Protein AF-A0A1Z4N665-F1 (afdb_monomer_lite)

Foldseek 3Di:
DDDDDPDDDDWDDDDLATKDKDWDWDWDWDDDPDTKTWTAIWIWICHNNDIDTDGDDIDID

Organism: NCBI:txid231146

Structure (mmCIF, N/CA/C/O backbone):
data_AF-A0A1Z4N665-F1
#
_entry.id   AF-A0A1Z4N665-F1
#
loop_
_atom_site.group_PDB
_atom_site.id
_atom_site.type_symbol
_atom_site.label_atom_id
_atom_site.label_alt_id
_atom_site.label_comp_id
_atom_site.label_asym_id
_atom_site.label_entity_id
_atom_site.label_seq_id
_atom_site.pdbx_PDB_ins_code
_atom_site.Cartn_x
_atom_site.Cartn_y
_atom_site.Cartn_z
_atom_site.occupancy
_atom_site.B_iso_or_equiv
_atom_site.auth_seq_id
_atom_site.auth_comp_id
_atom_site.auth_asym_id
_atom_site.auth_atom_id
_atom_site.pdbx_PDB_model_num
ATOM 1 N N . MET A 1 1 ? 5.312 12.393 20.856 1.00 54.88 1 MET A N 1
ATOM 2 C CA . MET A 1 1 ? 4.491 11.309 20.280 1.00 54.88 1 MET A CA 1
ATOM 3 C C . MET A 1 1 ? 4.932 11.169 18.832 1.00 54.88 1 MET A C 1
ATOM 5 O O . MET A 1 1 ? 4.713 12.092 18.060 1.00 54.88 1 MET A O 1
ATOM 9 N N . GLU A 1 2 ? 5.689 10.126 18.499 1.00 71.88 2 GLU A N 1
ATOM 10 C CA . GLU A 1 2 ? 6.208 9.935 17.138 1.00 71.88 2 GLU A CA 1
ATOM 11 C C . GLU A 1 2 ? 5.173 9.187 16.293 1.00 71.88 2 GLU A C 1
ATOM 13 O O . GLU A 1 2 ? 4.654 8.156 16.714 1.00 71.88 2 GLU A O 1
ATOM 18 N N . THR A 1 3 ? 4.859 9.707 15.108 1.00 74.69 3 THR A N 1
ATOM 19 C CA . THR A 1 3 ? 4.005 9.012 14.136 1.00 74.69 3 THR A CA 1
ATOM 20 C C . THR A 1 3 ? 4.886 8.1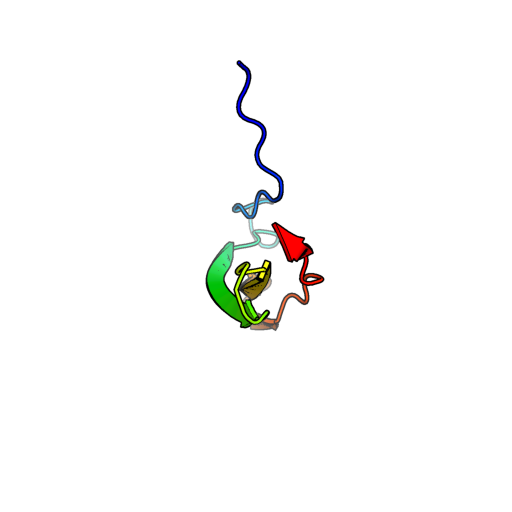25 13.263 1.00 74.69 3 THR A C 1
ATOM 22 O O . THR A 1 3 ? 5.792 8.626 12.598 1.00 74.69 3 THR A O 1
ATOM 25 N N . ARG A 1 4 ? 4.626 6.813 13.243 1.00 86.94 4 ARG A N 1
ATOM 26 C CA . ARG A 1 4 ? 5.256 5.867 12.308 1.00 86.94 4 ARG A CA 1
ATOM 27 C C . ARG A 1 4 ? 4.249 5.435 11.250 1.00 86.94 4 ARG A C 1
ATOM 29 O O . ARG A 1 4 ? 3.123 5.076 11.577 1.00 86.94 4 ARG A O 1
ATOM 36 N N . SER A 1 5 ? 4.676 5.440 9.990 1.00 88.06 5 SER A N 1
ATOM 37 C CA . SER A 1 5 ? 3.911 4.799 8.920 1.00 88.06 5 SER A CA 1
ATOM 38 C C . SER A 1 5 ? 3.962 3.280 9.098 1.00 88.06 5 SER A C 1
ATOM 40 O O . SER A 1 5 ? 5.049 2.725 9.252 1.00 88.06 5 SER A O 1
ATOM 42 N N . GLN A 1 6 ? 2.804 2.616 9.074 1.00 89.12 6 GLN A N 1
ATOM 43 C CA . GLN A 1 6 ? 2.728 1.150 9.094 1.00 89.12 6 GLN A CA 1
ATOM 44 C C . GLN A 1 6 ? 3.080 0.534 7.731 1.00 89.12 6 GLN A C 1
ATOM 46 O O . GLN A 1 6 ? 3.623 -0.565 7.673 1.00 89.12 6 GLN A O 1
ATOM 51 N N . LEU A 1 7 ? 2.809 1.252 6.635 1.00 92.25 7 LEU A N 1
ATOM 52 C CA . LEU A 1 7 ? 3.084 0.804 5.273 1.00 92.25 7 LEU A CA 1
ATOM 53 C C . LEU A 1 7 ? 3.429 1.997 4.378 1.00 92.25 7 LEU A C 1
ATOM 55 O O . LEU A 1 7 ? 2.660 2.950 4.256 1.00 92.25 7 LEU A O 1
ATOM 59 N N . PHE A 1 8 ? 4.576 1.924 3.705 1.00 92.75 8 PHE A N 1
ATOM 60 C CA . PHE A 1 8 ? 4.992 2.910 2.711 1.00 92.75 8 PHE A CA 1
ATOM 61 C C . PHE A 1 8 ? 5.063 2.267 1.324 1.00 92.75 8 PHE A C 1
ATOM 63 O O . PHE A 1 8 ? 5.857 1.357 1.088 1.00 92.75 8 PHE A O 1
ATOM 70 N N . ILE A 1 9 ? 4.244 2.766 0.396 1.00 93.31 9 ILE A N 1
ATOM 71 C CA . ILE A 1 9 ? 4.251 2.362 -1.012 1.00 93.31 9 ILE A CA 1
ATOM 72 C C . ILE A 1 9 ? 4.646 3.583 -1.835 1.00 93.31 9 ILE A C 1
ATOM 74 O O . ILE A 1 9 ? 3.900 4.555 -1.928 1.00 93.31 9 ILE A O 1
ATOM 78 N N . GLY A 1 10 ? 5.833 3.529 -2.430 1.00 93.38 10 GLY A N 1
ATOM 79 C CA . GLY A 1 10 ? 6.391 4.620 -3.217 1.00 93.38 10 GLY A CA 1
ATOM 80 C C . GLY A 1 10 ? 7.103 4.113 -4.461 1.00 93.38 10 GLY A C 1
ATOM 81 O O . GLY A 1 10 ? 7.403 2.928 -4.600 1.00 93.38 10 GLY A O 1
ATOM 82 N N . ARG A 1 11 ? 7.379 5.035 -5.383 1.00 95.06 11 ARG A N 1
ATOM 83 C CA . ARG A 1 11 ? 8.159 4.748 -6.593 1.00 95.06 11 ARG A CA 1
ATOM 84 C C . ARG A 1 11 ? 9.576 4.333 -6.215 1.00 95.06 11 ARG A C 1
ATOM 86 O O . ARG A 1 11 ? 10.182 4.934 -5.332 1.00 95.06 11 ARG A O 1
ATOM 93 N N . SER A 1 12 ? 10.126 3.375 -6.946 1.00 95.19 12 SER A N 1
ATOM 94 C CA . SER A 1 12 ? 11.491 2.893 -6.740 1.00 95.19 12 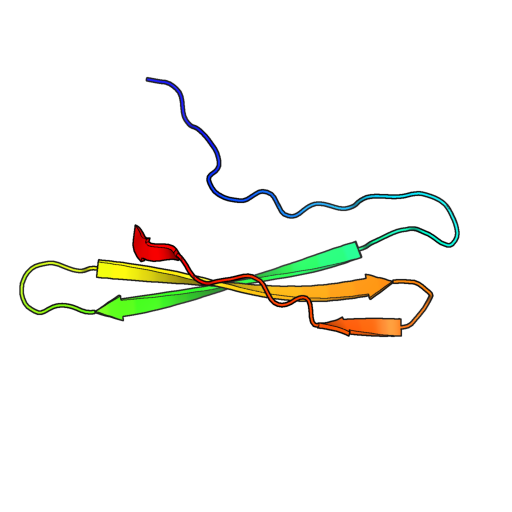SER A CA 1
ATOM 95 C C . SER A 1 12 ? 12.151 2.508 -8.068 1.00 95.19 12 SER A C 1
ATOM 97 O O . SER A 1 12 ? 11.509 2.460 -9.123 1.00 95.19 12 SER A O 1
ATOM 99 N N . GLY A 1 13 ? 13.465 2.283 -8.034 1.00 95.12 13 GLY A N 1
ATOM 100 C CA . GLY A 1 13 ? 14.250 1.916 -9.212 1.00 95.12 13 GLY A CA 1
ATOM 101 C C . GLY A 1 13 ? 14.488 3.061 -10.207 1.00 95.12 13 GLY A C 1
ATOM 102 O O . GLY A 1 13 ? 14.063 4.204 -10.020 1.00 95.12 13 GLY A O 1
ATOM 103 N N . GLN A 1 14 ? 15.217 2.750 -11.280 1.00 94.19 14 GLN A N 1
ATOM 104 C CA . GLN A 1 14 ? 15.685 3.708 -12.289 1.00 94.19 14 GLN A CA 1
ATOM 105 C C . GLN A 1 14 ? 15.614 3.108 -13.700 1.00 94.19 14 GLN A C 1
ATOM 107 O O . GLN A 1 14 ? 15.578 1.891 -13.868 1.00 94.19 14 GLN A O 1
ATOM 112 N N . GLY A 1 15 ? 15.587 3.965 -14.726 1.00 93.12 15 GLY A N 1
ATOM 113 C CA . GLY A 1 15 ? 15.584 3.537 -16.131 1.00 93.12 15 GLY A CA 1
ATOM 114 C C . GLY A 1 15 ? 14.433 2.584 -16.486 1.00 93.12 15 GLY A C 1
ATOM 115 O O . GLY A 1 15 ? 13.271 2.843 -16.155 1.00 93.12 15 GLY A O 1
ATOM 116 N N . SER A 1 16 ? 14.765 1.481 -17.164 1.00 90.56 16 SER A N 1
ATOM 117 C CA . SER A 1 16 ? 13.837 0.388 -17.499 1.00 90.56 16 SER A CA 1
ATOM 118 C C . SER A 1 16 ? 13.349 -0.388 -16.270 1.00 90.56 16 SER A C 1
ATOM 120 O O . SER A 1 16 ? 12.264 -0.964 -16.319 1.00 90.56 16 SER A O 1
ATOM 122 N N . ASN A 1 17 ? 14.089 -0.330 -15.158 1.00 93.75 17 ASN A N 1
ATOM 123 C CA . ASN A 1 17 ? 13.779 -0.983 -13.887 1.00 93.75 17 ASN A CA 1
ATOM 124 C C . ASN A 1 17 ? 12.952 -0.094 -12.935 1.00 93.75 17 ASN A C 1
ATOM 126 O O . ASN A 1 17 ? 13.020 -0.230 -11.717 1.00 93.75 17 ASN A O 1
ATOM 130 N N . LYS A 1 18 ? 12.239 0.907 -13.463 1.00 96.25 18 LYS A N 1
ATOM 131 C CA . LYS A 1 18 ? 11.448 1.840 -12.652 1.00 96.25 18 LYS A CA 1
ATOM 132 C C . LYS A 1 18 ? 10.092 1.230 -12.293 1.00 96.25 18 LYS A C 1
ATOM 134 O O . LYS A 1 18 ? 9.290 0.970 -13.191 1.00 96.25 18 LYS A O 1
ATOM 139 N N . HIS A 1 19 ? 9.827 1.123 -10.996 1.00 96.56 19 HIS A N 1
ATOM 140 C CA . HIS A 1 19 ? 8.567 0.680 -10.407 1.00 96.56 19 HIS A CA 1
ATOM 141 C C . HIS A 1 19 ? 7.668 1.884 -10.125 1.00 96.56 19 HIS A C 1
ATOM 143 O O . HIS A 1 19 ? 8.086 2.872 -9.505 1.00 96.56 19 HIS A O 1
ATOM 149 N N . ARG A 1 20 ? 6.433 1.837 -10.627 1.00 96.50 20 ARG A N 1
ATOM 150 C CA . ARG A 1 20 ? 5.448 2.913 -10.472 1.00 96.50 20 ARG A CA 1
ATOM 151 C C . ARG A 1 20 ? 4.162 2.328 -9.885 1.00 96.50 20 ARG A C 1
ATOM 153 O O . ARG A 1 20 ? 3.302 1.917 -10.663 1.00 96.50 20 ARG A O 1
A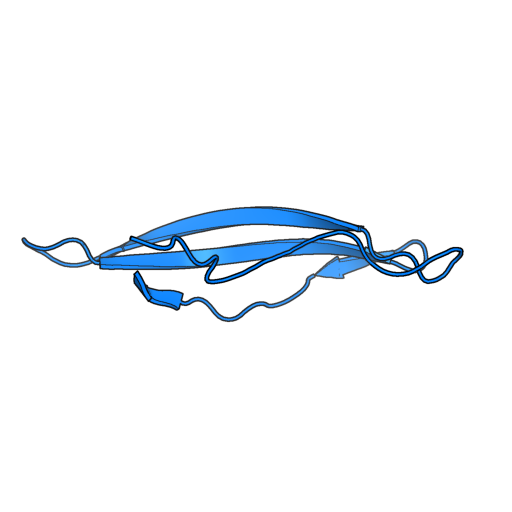TOM 160 N N . PRO A 1 21 ? 4.048 2.263 -8.549 1.00 97.19 21 PRO A N 1
ATOM 161 C CA . PRO A 1 21 ? 2.838 1.781 -7.907 1.00 97.19 21 PRO A CA 1
ATOM 162 C C . PRO A 1 21 ? 1.738 2.844 -7.961 1.00 97.19 21 PRO A C 1
ATOM 164 O O . PRO A 1 21 ? 1.987 4.032 -7.742 1.00 97.19 21 PRO A O 1
ATOM 167 N N . TYR A 1 22 ? 0.524 2.388 -8.226 1.00 96.88 22 TYR A N 1
ATOM 168 C CA . TYR A 1 22 ? -0.726 3.122 -8.137 1.00 96.88 22 TYR A CA 1
ATOM 169 C C . TYR A 1 22 ? -1.551 2.420 -7.071 1.00 96.88 22 TYR A C 1
ATOM 171 O O . TYR A 1 22 ? -1.946 1.267 -7.249 1.00 96.88 22 TYR A O 1
ATOM 179 N N . SER A 1 23 ? -1.737 3.089 -5.938 1.00 95.00 23 SER A N 1
ATOM 180 C CA . SER A 1 23 ? -2.376 2.501 -4.771 1.00 95.00 23 SER A CA 1
ATOM 181 C C . SER A 1 23 ? -3.718 3.151 -4.469 1.00 95.00 23 SER A C 1
ATOM 183 O O . SER A 1 23 ? -3.911 4.355 -4.644 1.00 95.00 23 SER A O 1
ATOM 185 N N . CYS A 1 24 ? -4.637 2.343 -3.958 1.00 95.75 24 CYS A N 1
ATOM 186 C CA . CYS A 1 24 ? -5.801 2.807 -3.223 1.00 95.75 24 CYS A CA 1
ATOM 187 C C . CYS A 1 24 ? -5.986 1.949 -1.965 1.00 95.75 24 CYS A C 1
ATOM 189 O O . CYS A 1 24 ? -5.309 0.935 -1.771 1.00 95.75 24 CYS A O 1
ATOM 191 N N . LEU A 1 25 ? -6.877 2.389 -1.081 1.00 95.75 25 LEU A N 1
ATOM 192 C CA . LEU A 1 25 ? -7.212 1.671 0.141 1.00 95.75 25 LEU A CA 1
ATOM 193 C C . LEU A 1 25 ? -8.666 1.231 0.077 1.00 95.75 25 LEU A C 1
ATOM 195 O O . LEU A 1 25 ? -9.558 2.043 -0.170 1.00 95.75 25 LEU A O 1
ATOM 199 N N . ARG A 1 26 ? -8.902 -0.044 0.370 1.00 97.12 26 ARG A N 1
ATOM 200 C CA . ARG A 1 26 ? -10.205 -0.532 0.804 1.00 97.12 26 ARG A CA 1
ATOM 201 C C . ARG A 1 26 ? -10.138 -0.738 2.311 1.00 97.12 26 ARG A C 1
ATOM 203 O O . ARG A 1 26 ? -9.224 -1.395 2.797 1.00 97.12 26 ARG A O 1
ATOM 210 N N . ILE A 1 27 ? -11.095 -0.187 3.045 1.00 96.62 27 ILE A N 1
ATOM 211 C CA . ILE A 1 27 ? -11.201 -0.386 4.492 1.00 96.62 27 ILE A CA 1
ATOM 212 C C . ILE A 1 27 ? -12.473 -1.182 4.743 1.00 96.62 27 ILE A C 1
ATOM 214 O O . ILE A 1 27 ? -1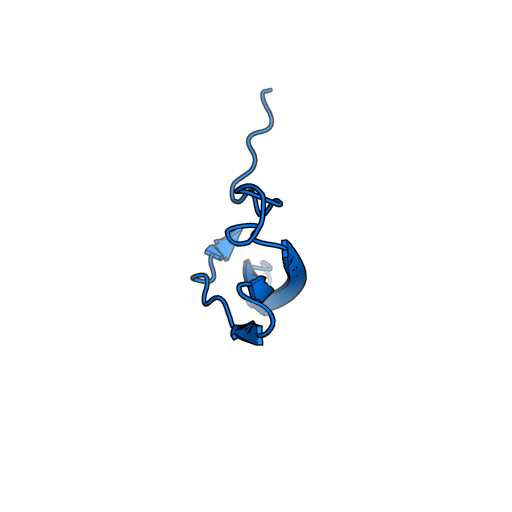3.568 -0.696 4.464 1.00 96.62 27 ILE A O 1
ATOM 218 N N . ASP A 1 28 ? 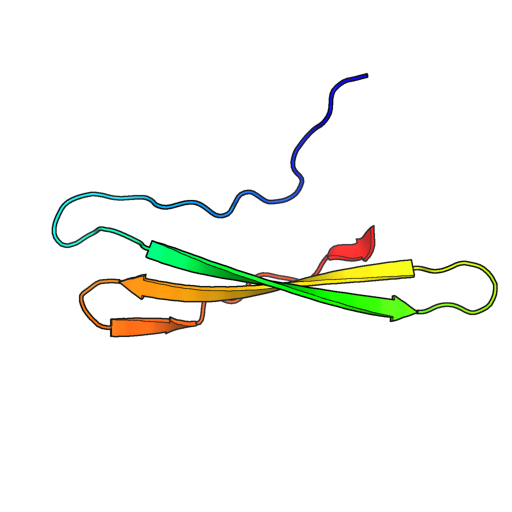-12.327 -2.405 5.247 1.00 96.50 28 ASP A N 1
ATOM 219 C CA . ASP A 1 28 ? -13.473 -3.157 5.748 1.00 96.50 28 ASP A CA 1
ATOM 220 C C . ASP A 1 28 ? -13.690 -2.785 7.218 1.00 96.50 28 ASP A C 1
ATOM 222 O O . ASP A 1 28 ? -12.759 -2.848 8.023 1.00 96.50 28 ASP A O 1
ATOM 226 N N . VAL A 1 29 ? -14.923 -2.431 7.575 1.00 95.19 29 VAL A N 1
ATOM 227 C CA . VAL A 1 29 ? -15.318 -2.147 8.960 1.00 95.19 29 VAL A CA 1
ATOM 228 C C . VAL A 1 29 ? -16.092 -3.341 9.501 1.00 95.19 29 VAL A C 1
ATOM 230 O O . VAL A 1 29 ? -17.029 -3.819 8.859 1.00 95.19 29 VAL A O 1
ATOM 233 N N . LYS A 1 30 ? -15.692 -3.843 10.669 1.00 92.56 30 LYS A N 1
ATOM 234 C CA . LYS A 1 30 ? -16.333 -4.978 11.348 1.00 92.56 30 LYS A CA 1
ATOM 235 C C . LYS A 1 30 ? -16.535 -4.691 12.834 1.00 92.56 30 LYS A C 1
ATOM 237 O O . LYS A 1 30 ? -15.940 -3.764 13.366 1.00 92.56 30 LYS A O 1
ATOM 242 N N . GLY A 1 31 ? -17.300 -5.550 13.506 1.00 88.00 31 GLY A N 1
ATOM 243 C CA . GLY A 1 31 ? -17.516 -5.505 14.954 1.00 88.00 31 GLY A CA 1
ATOM 244 C C . GLY A 1 31 ? -18.792 -4.760 15.339 1.00 88.00 31 GLY A C 1
ATOM 245 O O . GLY A 1 31 ? -19.067 -3.673 14.837 1.00 88.00 31 GLY A O 1
ATOM 246 N N . GLU A 1 32 ? -19.576 -5.361 16.232 1.00 83.50 32 GLU A N 1
ATOM 247 C CA . GLU A 1 32 ? -20.740 -4.720 16.845 1.00 83.50 32 GLU A CA 1
ATOM 248 C C . GLU A 1 32 ? -20.289 -3.985 18.115 1.00 83.50 32 GLU A C 1
ATOM 250 O O . GLU A 1 32 ? -19.585 -4.549 18.951 1.00 83.50 32 GLU A O 1
ATOM 255 N N . GLY A 1 33 ? -20.632 -2.702 18.251 1.00 84.31 33 GLY A N 1
ATOM 256 C CA . GLY A 1 33 ? -20.315 -1.888 19.435 1.00 84.31 33 GLY A CA 1
ATOM 257 C C . GLY A 1 33 ? -18.876 -1.356 19.529 1.00 84.31 33 GLY A C 1
ATOM 258 O O . GLY A 1 33 ? -18.672 -0.311 20.141 1.00 84.31 33 GLY A O 1
ATOM 259 N N . GLN A 1 34 ? -17.896 -1.996 18.880 1.00 91.75 34 GLN A N 1
ATOM 260 C CA . GLN A 1 34 ? -16.534 -1.469 18.726 1.00 91.75 34 GLN A CA 1
ATOM 261 C C . GLN A 1 34 ? -16.012 -1.734 17.302 1.00 91.75 34 GLN A C 1
ATOM 263 O O . GLN A 1 34 ? -15.780 -2.896 16.955 1.00 91.75 34 GLN A O 1
ATOM 268 N N . PRO A 1 35 ? -15.830 -0.691 16.466 1.00 92.31 35 PRO A N 1
ATOM 269 C CA . PRO A 1 35 ? -15.385 -0.873 15.092 1.00 92.31 35 PRO A CA 1
ATOM 270 C C . PRO A 1 35 ? -13.933 -1.357 15.050 1.00 92.31 35 PRO A C 1
ATOM 272 O O . PRO A 1 35 ? -13.054 -0.784 15.690 1.00 92.31 35 PRO A O 1
ATOM 275 N N . LYS A 1 36 ? -13.697 -2.400 14.260 1.00 95.19 36 LYS A N 1
ATOM 276 C CA . LYS A 1 36 ? -12.382 -2.883 13.837 1.00 95.19 36 LYS A CA 1
ATOM 277 C C . LYS A 1 36 ? -12.195 -2.550 12.367 1.00 95.19 36 LYS A C 1
ATOM 279 O O . LYS A 1 36 ? -13.104 -2.804 11.568 1.00 95.19 36 LYS A O 1
ATOM 284 N N . PHE A 1 37 ? -11.032 -2.020 12.006 1.00 95.62 37 PHE A N 1
ATOM 285 C CA . PHE A 1 37 ? -10.737 -1.613 10.638 1.00 95.62 37 PHE A CA 1
ATOM 286 C C . PHE A 1 37 ? -9.703 -2.551 10.033 1.00 95.62 37 PHE A C 1
ATOM 288 O O . PHE A 1 37 ? -8.572 -2.620 10.498 1.00 95.62 37 PHE A O 1
ATOM 295 N N . ILE A 1 38 ? -10.075 -3.254 8.967 1.00 96.75 38 ILE A N 1
ATOM 296 C CA . ILE A 1 38 ? -9.128 -4.037 8.173 1.00 96.75 38 ILE A CA 1
ATOM 297 C C . ILE A 1 38 ? -8.738 -3.187 6.970 1.00 96.75 38 ILE A C 1
ATOM 299 O O . ILE A 1 38 ? -9.546 -2.964 6.062 1.00 96.75 38 ILE A O 1
ATOM 303 N N . VAL A 1 39 ? -7.497 -2.717 6.956 1.00 96.94 39 VAL A N 1
ATOM 304 C CA . VAL A 1 39 ? -6.912 -1.971 5.846 1.00 96.94 39 VAL A CA 1
ATOM 305 C C . VAL A 1 39 ? -6.433 -2.963 4.792 1.00 96.94 39 VAL A C 1
ATOM 307 O O . VAL A 1 39 ? -5.583 -3.809 5.056 1.00 96.94 39 VAL A O 1
ATOM 310 N N . ARG A 1 40 ? -6.974 -2.852 3.577 1.00 97.56 40 ARG A N 1
ATOM 311 C CA . ARG A 1 40 ? -6.589 -3.636 2.399 1.00 97.56 40 ARG A CA 1
ATOM 312 C C . ARG A 1 40 ? -5.966 -2.716 1.350 1.00 97.56 40 ARG A C 1
ATOM 314 O O . ARG A 1 40 ? -6.701 -2.043 0.619 1.00 97.56 40 ARG A O 1
ATOM 321 N N . PRO A 1 41 ? -4.630 -2.659 1.265 1.00 96.94 41 PRO A N 1
ATOM 322 C CA . PRO A 1 41 ? -3.960 -1.960 0.183 1.00 96.94 41 PRO A CA 1
ATOM 323 C C . PRO A 1 41 ? -4.220 -2.685 -1.136 1.00 96.94 41 PRO A C 1
ATOM 325 O O . PRO A 1 41 ? -3.993 -3.885 -1.247 1.00 96.94 41 PRO A O 1
ATOM 328 N N . LEU A 1 42 ? -4.680 -1.950 -2.142 1.00 96.88 42 LEU A N 1
ATOM 329 C CA . LEU A 1 42 ? -4.770 -2.441 -3.513 1.00 96.88 42 LEU A CA 1
ATOM 330 C C . LEU A 1 42 ? -3.730 -1.686 -4.326 1.00 96.88 42 LEU A C 1
ATOM 332 O O . LEU A 1 42 ? -3.724 -0.453 -4.319 1.00 96.88 42 LEU A O 1
ATOM 336 N N . VAL A 1 43 ? -2.828 -2.411 -4.983 1.00 97.31 43 VAL A N 1
ATOM 337 C CA . VAL A 1 43 ? -1.709 -1.808 -5.706 1.00 97.31 43 VAL A CA 1
ATOM 338 C C . VAL A 1 43 ? -1.597 -2.421 -7.091 1.00 97.31 43 VAL A C 1
ATOM 340 O O . VAL A 1 43 ? -1.257 -3.591 -7.230 1.00 97.31 43 VAL A O 1
ATOM 343 N N . ALA A 1 44 ? -1.813 -1.595 -8.109 1.00 97.50 44 ALA A N 1
ATOM 344 C CA . ALA A 1 44 ? -1.412 -1.899 -9.475 1.00 97.50 44 ALA A CA 1
ATOM 345 C C . ALA A 1 44 ? -0.053 -1.242 -9.736 1.00 97.50 44 ALA A C 1
ATOM 347 O O . ALA A 1 44 ? 0.145 -0.063 -9.440 1.00 97.50 44 ALA A O 1
ATOM 348 N N . GLU A 1 45 ? 0.903 -1.973 -10.291 1.00 97.69 45 GLU A N 1
ATOM 349 C CA . GLU A 1 45 ? 2.240 -1.461 -10.571 1.00 97.69 45 GLU A CA 1
ATOM 350 C C . GLU A 1 45 ? 2.526 -1.454 -12.073 1.00 97.69 45 GLU A C 1
ATOM 352 O O . GLU A 1 45 ? 2.350 -2.454 -12.767 1.00 97.69 45 GLU A O 1
ATOM 357 N N . TRP A 1 46 ? 2.995 -0.309 -12.583 1.00 97.00 46 TRP A N 1
ATOM 358 C CA . TRP A 1 46 ? 3.565 -0.226 -13.925 1.00 97.00 46 TRP A CA 1
ATOM 359 C C . TRP A 1 46 ? 5.071 -0.472 -13.871 1.00 97.00 46 TRP A C 1
ATOM 361 O O . TRP A 1 46 ? 5.846 0.389 -13.426 1.00 97.00 46 TRP A O 1
ATOM 371 N N . TYR A 1 47 ? 5.484 -1.631 -14.375 1.00 96.25 47 TYR A N 1
ATOM 372 C CA . TYR A 1 47 ? 6.865 -2.099 -14.370 1.00 96.25 47 TYR A CA 1
ATOM 373 C C . TYR A 1 47 ? 7.193 -2.826 -15.679 1.00 96.25 47 TYR A C 1
ATOM 375 O O . TYR A 1 47 ? 6.361 -3.530 -16.241 1.00 96.25 47 TYR A O 1
ATOM 383 N N . GLN A 1 48 ? 8.388 -2.587 -16.232 1.00 95.12 48 GLN A N 1
ATOM 384 C CA . GLN A 1 48 ? 8.833 -3.170 -17.513 1.00 95.12 48 GLN A CA 1
ATOM 385 C C . GLN A 1 48 ? 7.797 -3.092 -18.657 1.00 95.12 48 GLN A C 1
ATOM 387 O O . GLN A 1 48 ? 7.658 -4.005 -19.468 1.00 95.12 48 GLN A O 1
ATOM 392 N N . ARG A 1 49 ? 7.091 -1.956 -18.749 1.00 94.50 49 ARG A N 1
ATOM 393 C CA . ARG A 1 49 ? 6.034 -1.689 -19.744 1.00 94.50 49 ARG A CA 1
ATOM 394 C C . ARG A 1 49 ? 4.811 -2.613 -19.646 1.00 94.50 49 ARG A C 1
ATOM 396 O O . ARG A 1 49 ? 4.132 -2.835 -20.646 1.00 94.50 49 ARG A O 1
ATOM 403 N N . ARG A 1 50 ? 4.540 -3.159 -18.463 1.00 96.75 50 ARG A N 1
ATOM 404 C CA . ARG A 1 50 ? 3.374 -3.995 -18.181 1.00 96.75 50 ARG A CA 1
ATOM 405 C C . ARG A 1 50 ? 2.731 -3.556 -16.874 1.00 96.75 50 ARG A C 1
ATOM 407 O O . ARG A 1 50 ? 3.399 -3.007 -15.998 1.00 96.75 50 ARG A O 1
ATOM 414 N N . TRP A 1 51 ? 1.430 -3.796 -16.779 1.00 96.88 51 TRP A N 1
ATOM 415 C CA . TRP A 1 51 ? 0.699 -3.711 -15.525 1.00 96.88 51 TRP A CA 1
ATOM 416 C C . TRP A 1 51 ? 0.796 -5.052 -14.810 1.00 96.88 51 TRP A C 1
ATOM 418 O O . TRP A 1 51 ? 0.605 -6.095 -15.437 1.00 96.88 51 TRP A O 1
ATOM 428 N N . CYS A 1 52 ? 1.100 -5.018 -13.519 1.00 95.25 52 CYS A N 1
ATOM 429 C CA . CYS A 1 52 ? 1.029 -6.179 -12.647 1.00 95.25 52 CYS A CA 1
ATOM 430 C C . CYS A 1 52 ? 0.381 -5.798 -11.319 1.00 95.25 52 CYS A C 1
ATOM 432 O O . CYS A 1 52 ? 0.621 -4.709 -10.793 1.00 95.25 52 CYS A O 1
ATOM 434 N N . ASP A 1 53 ? -0.410 -6.709 -10.770 1.00 95.44 53 ASP A N 1
ATOM 435 C CA . ASP A 1 53 ? -0.946 -6.553 -9.427 1.00 95.44 53 ASP A CA 1
ATOM 436 C C . ASP A 1 53 ? 0.145 -6.863 -8.403 1.00 95.44 53 ASP A C 1
ATOM 438 O O . ASP A 1 53 ? 0.941 -7.793 -8.567 1.00 95.44 53 ASP A O 1
ATOM 442 N N . ARG A 1 54 ? 0.200 -6.056 -7.346 1.00 92.75 54 ARG A N 1
ATOM 443 C CA . ARG A 1 54 ? 1.070 -6.283 -6.200 1.00 92.75 54 ARG A CA 1
ATOM 444 C C . ARG A 1 54 ? 0.199 -6.626 -5.007 1.00 92.75 54 ARG A C 1
ATOM 446 O O . ARG A 1 54 ? -0.459 -5.759 -4.434 1.00 92.75 54 ARG A O 1
ATOM 453 N N . GLU A 1 5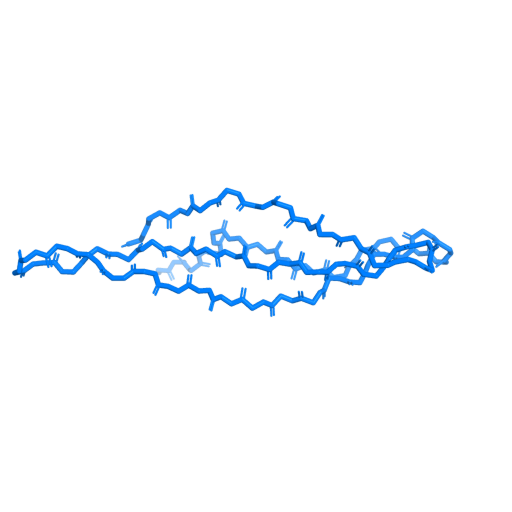5 ? 0.231 -7.896 -4.634 1.00 92.88 55 GLU A N 1
ATOM 454 C CA . GLU A 1 55 ? -0.442 -8.377 -3.437 1.00 92.88 55 GLU A CA 1
ATOM 455 C C . GLU A 1 55 ? 0.281 -7.855 -2.194 1.00 92.88 55 GLU A C 1
ATOM 457 O O . GLU A 1 55 ? 1.508 -7.920 -2.072 1.00 92.88 55 GLU A O 1
ATOM 462 N N . ILE A 1 56 ? -0.498 -7.268 -1.290 1.00 94.88 56 ILE A N 1
ATOM 463 C CA . ILE A 1 56 ? -0.044 -6.799 0.012 1.00 94.88 56 ILE A CA 1
ATOM 464 C C . ILE A 1 56 ? -1.031 -7.338 1.032 1.00 94.88 56 ILE A C 1
ATOM 466 O O . ILE A 1 56 ? -2.242 -7.169 0.879 1.00 94.88 56 ILE A O 1
ATOM 470 N N . GLU A 1 57 ? -0.497 -7.970 2.071 1.00 95.38 57 GLU A N 1
ATOM 471 C CA . GLU A 1 57 ? -1.313 -8.525 3.140 1.00 95.38 57 GLU A CA 1
ATOM 472 C C . GLU A 1 57 ? -2.135 -7.425 3.834 1.00 95.38 57 GLU A C 1
ATOM 474 O O . GLU A 1 57 ? -1.586 -6.377 4.204 1.00 95.38 57 GLU A O 1
ATOM 479 N N . PRO A 1 58 ? -3.450 -7.635 4.016 1.00 96.25 58 PRO A N 1
ATOM 480 C CA . PRO A 1 58 ? -4.274 -6.769 4.842 1.00 96.25 58 PRO A CA 1
ATOM 481 C C . PRO A 1 58 ? -3.787 -6.720 6.290 1.00 96.25 58 PRO A C 1
ATOM 483 O O . PRO A 1 58 ? -3.277 -7.706 6.818 1.00 96.25 58 PRO A O 1
ATOM 486 N N . PHE A 1 59 ? -4.026 -5.598 6.965 1.00 95.12 59 PHE A N 1
ATOM 487 C CA . PHE A 1 59 ? -3.705 -5.442 8.384 1.00 95.12 59 PHE A CA 1
ATOM 488 C C . PHE A 1 59 ? -4.838 -4.751 9.146 1.00 95.12 59 PHE A C 1
ATOM 490 O O . PHE A 1 59 ? -5.593 -3.960 8.578 1.00 95.12 59 PHE A O 1
ATOM 497 N N . GLU A 1 60 ? -4.976 -5.081 10.430 1.00 93.88 60 GLU A N 1
ATOM 498 C CA . GLU A 1 60 ? -5.957 -4.468 11.332 1.00 93.88 60 GLU A CA 1
ATOM 499 C C . GLU A 1 60 ? -5.370 -3.231 12.028 1.00 93.88 60 GLU A C 1
ATOM 501 O O . GLU A 1 60 ? -4.198 -3.241 12.416 1.00 93.88 60 GLU A O 1
ATOM 506 N N . ILE A 1 61 ? -6.192 -2.187 12.193 1.00 91.56 61 ILE A N 1
ATOM 507 C CA . ILE A 1 61 ? -5.899 -0.986 12.997 1.00 91.56 61 ILE A CA 1
ATOM 508 C C . ILE A 1 61 ? -7.013 -0.684 14.000 1.00 91.56 61 ILE A C 1
ATOM 510 O O . ILE A 1 61 ? -8.183 -1.061 13.737 1.00 91.56 61 ILE A O 1
#

Secondary structure (DSSP, 8-state):
-----S-----B--GGG-BEEEEEEEEEEE-SSS-EEEEEEEEEEEETTEEEEE----EE-

Sequence (61 aa):
METRSQLFIGRSGQGSNKHRPYSCLRIDVKGEGQPKFIVRPLVAEWYQRRWCDREIEPFEI

pLDDT: mean 92.96, std 6.91, range [54.88, 97.69]

Radius of gyration: 15.08 Å; chains: 1; bounding box: 36×20×40 Å